Protein AF-A0A4Q3RL17-F1 (afdb_monomer_lite)

Radius of gyration: 12.18 Å; chains: 1; bounding box: 27×18×35 Å

Sequence (67 aa):
EHEGPQGKIKSAWKRVGKKVNYSVTIPANSTATVYFPLQQGQKAYQGKSSVEAILSLDAGTYQFEIR

pLDDT: mean 77.08, std 13.6, range [40.16, 89.44]

Foldseek 3Di:
DDQDPQGDWDWDWDDDDQKIKTKTAAAAPDKDKAAAPDDVPKFKDFVPRTDDRIDIDHGGITIIMID

Secondary structure (DSSP, 8-state):
-EEETTEEEEEEEEEETTEEEEEEEE-TT--EEEE----TT--EEETTEEE-SEEEE-SEEEEEEE-

Structure (mmCIF, N/CA/C/O backbone):
data_AF-A0A4Q3RL17-F1
#
_entry.id   AF-A0A4Q3RL17-F1
#
loop_
_atom_site.group_PDB
_atom_site.id
_atom_site.type_symbol
_atom_site.label_atom_id
_atom_site.label_alt_id
_atom_si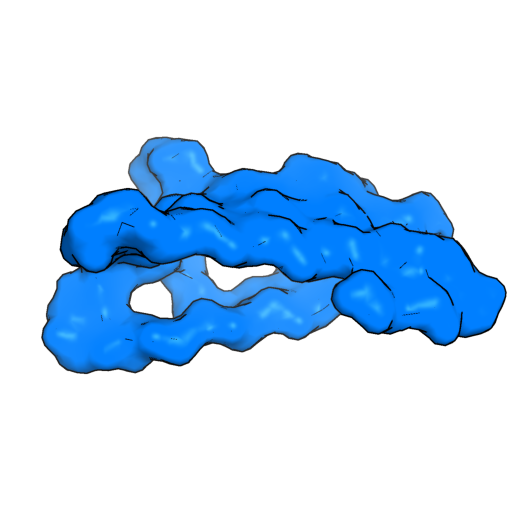te.label_comp_id
_atom_site.label_asym_id
_atom_site.label_entity_id
_atom_site.label_seq_id
_atom_site.pdbx_PDB_ins_code
_atom_site.Cartn_x
_atom_site.Cartn_y
_atom_site.Cartn_z
_atom_site.occupancy
_atom_site.B_iso_or_equiv
_atom_site.auth_seq_id
_atom_site.auth_comp_id
_atom_site.auth_asym_id
_atom_site.auth_atom_id
_atom_site.pdbx_PDB_model_num
ATOM 1 N N . GLU A 1 1 ? -8.324 -0.135 -12.598 1.00 43.59 1 GLU A N 1
ATOM 2 C CA . GLU A 1 1 ? -7.032 -0.315 -13.291 1.00 43.59 1 GLU A CA 1
ATOM 3 C C . GLU A 1 1 ? -6.698 1.009 -13.967 1.00 43.59 1 GLU A C 1
ATOM 5 O O . GLU A 1 1 ? -7.611 1.601 -14.533 1.00 43.59 1 GLU A O 1
ATOM 10 N N . HIS A 1 2 ? -5.480 1.532 -13.809 1.00 42.62 2 HIS A N 1
ATOM 11 C CA . HIS A 1 2 ? -5.065 2.786 -14.447 1.00 42.62 2 HIS A CA 1
ATOM 12 C C . HIS A 1 2 ? -3.740 2.548 -15.181 1.00 42.62 2 HIS A C 1
ATOM 14 O O . HIS A 1 2 ? -2.740 2.163 -14.568 1.00 42.62 2 HIS A O 1
ATOM 20 N N . GLU A 1 3 ? -3.762 2.703 -16.502 1.00 40.16 3 GLU A N 1
ATOM 21 C CA . GLU A 1 3 ? -2.598 2.575 -17.380 1.00 40.16 3 GLU A CA 1
ATOM 22 C C . GLU A 1 3 ? -1.985 3.961 -17.570 1.00 40.16 3 GLU A C 1
ATOM 24 O O . GLU A 1 3 ? -2.490 4.780 -18.333 1.00 40.16 3 GLU A O 1
ATOM 29 N N . GLY A 1 4 ? -0.921 4.242 -16.818 1.00 48.59 4 GLY A N 1
ATOM 30 C CA . GLY A 1 4 ? -0.099 5.426 -17.031 1.00 48.59 4 GLY A CA 1
ATOM 31 C C . GLY A 1 4 ? 1.055 5.132 -18.000 1.00 48.59 4 GLY A C 1
ATOM 32 O O . GLY A 1 4 ? 1.445 3.973 -18.159 1.00 48.59 4 GLY A O 1
ATOM 33 N N . PRO A 1 5 ? 1.670 6.168 -18.596 1.00 48.41 5 PRO A N 1
ATOM 34 C CA . PRO A 1 5 ? 2.764 6.041 -19.568 1.00 48.41 5 PRO A CA 1
ATOM 35 C C . PRO A 1 5 ? 4.041 5.349 -19.043 1.00 48.41 5 PRO A C 1
ATOM 37 O O . PRO A 1 5 ? 4.935 5.069 -19.833 1.00 48.41 5 PRO A O 1
ATOM 40 N N . GLN A 1 6 ? 4.141 5.053 -17.739 1.00 50.28 6 GLN A N 1
ATOM 41 C CA . GLN A 1 6 ? 5.293 4.381 -17.113 1.00 50.28 6 GLN A CA 1
ATOM 42 C C . GLN A 1 6 ? 4.981 2.992 -16.516 1.00 50.28 6 GLN A C 1
ATOM 44 O O . GLN A 1 6 ? 5.831 2.390 -15.866 1.00 50.28 6 GLN A O 1
ATOM 49 N N . GLY A 1 7 ? 3.783 2.443 -16.758 1.00 48.62 7 GLY A N 1
ATOM 50 C CA . GLY A 1 7 ? 3.398 1.091 -16.334 1.00 48.62 7 GLY A CA 1
ATOM 51 C C . GLY A 1 7 ? 2.008 1.010 -15.695 1.00 48.62 7 GLY A C 1
ATOM 52 O O . GLY A 1 7 ? 1.367 2.020 -15.400 1.00 48.62 7 GLY A O 1
ATOM 53 N N . LYS A 1 8 ? 1.516 -0.220 -15.485 1.00 49.66 8 LYS A N 1
ATOM 54 C CA . LYS A 1 8 ? 0.206 -0.479 -14.863 1.00 49.66 8 LYS A CA 1
ATOM 55 C C . LYS A 1 8 ? 0.268 -0.257 -13.356 1.00 49.66 8 LYS A C 1
ATOM 57 O O . LYS A 1 8 ? 0.836 -1.079 -12.640 1.00 49.66 8 LYS A O 1
ATOM 62 N N . ILE A 1 9 ? -0.402 0.784 -12.865 1.00 54.62 9 ILE A N 1
ATOM 63 C CA . ILE A 1 9 ? -0.683 0.920 -11.434 1.00 54.62 9 ILE A CA 1
ATOM 64 C C . ILE A 1 9 ? -1.923 0.071 -11.139 1.00 54.62 9 ILE A C 1
ATOM 66 O O . ILE A 1 9 ? -3.051 0.405 -11.519 1.00 54.62 9 ILE A O 1
ATOM 70 N N . LYS A 1 10 ? -1.714 -1.065 -10.470 1.00 60.53 10 LYS A N 1
ATOM 71 C CA . LYS A 1 10 ? -2.800 -1.916 -9.972 1.00 60.53 10 LYS A CA 1
ATOM 72 C C . LYS A 1 10 ? -3.031 -1.601 -8.500 1.00 60.53 10 LYS A C 1
ATOM 74 O O . LYS A 1 10 ? -2.322 -2.098 -7.632 1.00 60.53 10 LYS A O 1
ATOM 79 N N . SER A 1 11 ? -4.035 -0.773 -8.225 1.00 55.31 11 SER A N 1
ATOM 80 C CA . SER A 1 11 ? -4.632 -0.664 -6.897 1.00 55.31 11 SER A CA 1
ATOM 81 C C . SER A 1 11 ? -5.756 -1.695 -6.788 1.00 55.31 11 SER A C 1
ATOM 83 O O . SER A 1 11 ? -6.803 -1.574 -7.423 1.00 55.31 11 SER A O 1
ATOM 85 N N . ALA A 1 12 ? -5.524 -2.750 -6.010 1.00 64.81 12 ALA A N 1
ATOM 86 C CA . ALA A 1 12 ? -6.542 -3.739 -5.680 1.00 64.81 12 ALA A CA 1
ATOM 87 C C . ALA A 1 12 ? -6.820 -3.641 -4.184 1.00 64.81 12 ALA A C 1
ATOM 89 O O . ALA A 1 12 ? -5.959 -3.956 -3.366 1.00 64.81 12 ALA A O 1
ATOM 90 N N . TRP A 1 13 ? -8.012 -3.181 -3.818 1.00 70.25 13 TRP A N 1
ATOM 91 C CA . TRP A 1 13 ? -8.443 -3.157 -2.428 1.00 70.25 13 TRP A CA 1
ATOM 92 C C . TRP A 1 13 ? -9.629 -4.090 -2.238 1.00 70.25 13 TRP A C 1
ATOM 94 O O . TRP A 1 13 ? -10.539 -4.151 -3.065 1.00 70.25 13 TRP A O 1
ATOM 104 N N . LYS A 1 14 ? -9.603 -4.852 -1.147 1.00 69.25 14 LYS A N 1
ATOM 105 C CA . LYS A 1 14 ? -10.679 -5.757 -0.757 1.00 69.25 14 LYS A CA 1
ATOM 106 C C . LYS A 1 14 ? -11.072 -5.448 0.675 1.00 69.25 14 LYS A C 1
ATOM 108 O O . LYS A 1 14 ? -10.259 -5.544 1.593 1.00 69.25 14 LYS A O 1
ATOM 113 N N . ARG A 1 15 ? -12.339 -5.096 0.873 1.00 66.81 15 ARG A N 1
ATOM 114 C CA . ARG A 1 15 ? -12.916 -4.955 2.209 1.00 66.81 15 ARG A CA 1
ATOM 115 C C . ARG A 1 15 ? -13.331 -6.328 2.730 1.00 66.81 15 ARG A C 1
ATOM 117 O O . ARG A 1 15 ? -14.106 -7.028 2.086 1.00 66.81 15 ARG A O 1
ATOM 124 N N . VAL A 1 16 ? -12.826 -6.699 3.899 1.00 71.44 16 VAL A N 1
ATOM 125 C CA . VAL A 1 16 ? -13.158 -7.935 4.611 1.00 71.44 16 VAL A CA 1
ATOM 126 C C . VAL A 1 16 ? -13.738 -7.545 5.973 1.00 71.44 16 VAL A C 1
ATOM 128 O O . VAL A 1 16 ? -13.026 -7.334 6.954 1.00 71.44 16 VAL A O 1
ATOM 131 N N . GLY A 1 17 ? -15.063 -7.377 6.024 1.00 74.69 17 GLY A N 1
ATOM 132 C CA . GLY A 1 17 ? -15.781 -6.938 7.224 1.00 74.69 17 GLY A CA 1
ATOM 133 C C . GLY A 1 17 ? -15.394 -5.519 7.664 1.00 74.69 17 GLY A C 1
ATOM 134 O O . GLY A 1 17 ? -15.681 -4.540 6.966 1.00 74.69 17 GLY A O 1
ATOM 135 N N . LYS A 1 18 ? -14.753 -5.411 8.838 1.00 74.69 18 LYS A N 1
ATOM 136 C CA . LYS A 1 18 ? -14.221 -4.148 9.389 1.00 74.69 18 LYS A CA 1
ATOM 137 C C . LYS A 1 18 ? -12.810 -3.811 8.895 1.00 74.69 18 LYS A C 1
ATOM 139 O O . LYS A 1 18 ? -12.350 -2.707 9.150 1.00 74.69 18 LYS A O 1
ATOM 144 N N . LYS A 1 19 ? -12.145 -4.737 8.199 1.00 78.56 19 LYS A N 1
ATOM 145 C CA . LYS A 1 19 ? -10.784 -4.554 7.693 1.00 78.56 19 LYS A CA 1
ATOM 146 C C . LYS A 1 19 ? -10.784 -4.242 6.205 1.00 78.56 19 LYS A C 1
ATOM 148 O O . LYS A 1 19 ? -11.643 -4.732 5.470 1.00 78.56 19 LYS A O 1
ATOM 153 N N . VAL A 1 20 ? -9.810 -3.465 5.745 1.00 81.56 20 VAL A N 1
ATOM 154 C CA . VAL A 1 20 ? -9.592 -3.234 4.311 1.00 81.56 20 VAL A CA 1
ATOM 155 C C . VAL A 1 20 ? -8.158 -3.586 3.957 1.00 81.56 20 VAL A C 1
ATOM 157 O O . VAL A 1 20 ? -7.233 -2.933 4.427 1.00 81.56 20 VAL A O 1
ATOM 160 N N . ASN A 1 21 ? -7.976 -4.604 3.121 1.00 81.88 21 ASN A N 1
ATOM 161 C CA . ASN A 1 21 ? -6.668 -4.974 2.597 1.00 81.88 21 ASN A CA 1
ATOM 162 C C . ASN A 1 21 ? -6.441 -4.235 1.279 1.00 81.88 21 ASN A C 1
ATOM 164 O O . ASN A 1 21 ? -7.190 -4.427 0.321 1.00 81.88 21 ASN A O 1
ATOM 168 N N . TYR A 1 22 ? -5.411 -3.402 1.240 1.00 82.00 22 TYR A N 1
ATOM 169 C CA . TYR A 1 22 ? -4.941 -2.696 0.056 1.00 82.00 22 TYR A CA 1
ATOM 170 C C . TYR A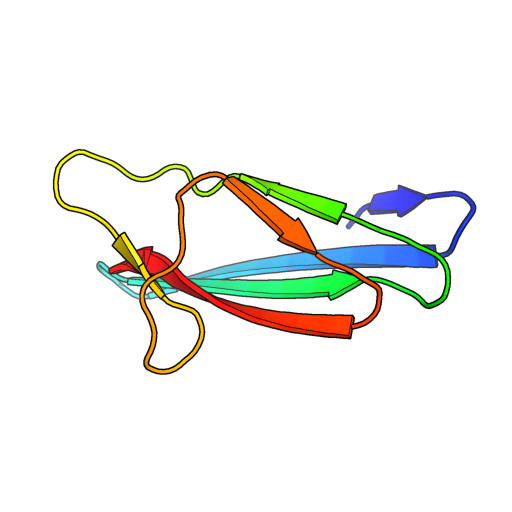 1 22 ? -3.672 -3.369 -0.450 1.00 82.00 22 TYR A C 1
ATOM 172 O O . TYR A 1 22 ? -2.696 -3.486 0.284 1.00 82.00 22 TYR A O 1
ATOM 180 N N . SER A 1 23 ? -3.671 -3.775 -1.713 1.00 82.12 23 SER A N 1
ATOM 181 C CA . SER A 1 23 ? -2.477 -4.219 -2.420 1.00 82.12 23 SER A CA 1
ATOM 182 C C . SER A 1 23 ? -2.146 -3.182 -3.486 1.00 82.12 23 SER A C 1
ATOM 184 O O . SER A 1 23 ? -2.983 -2.869 -4.339 1.00 82.12 23 SER A O 1
ATOM 186 N N . VAL A 1 24 ? -0.938 -2.632 -3.408 1.00 83.19 24 VAL A N 1
ATOM 187 C CA . VAL A 1 24 ? -0.443 -1.589 -4.308 1.00 83.19 24 VAL A CA 1
ATOM 188 C C . VAL A 1 24 ? 0.837 -2.095 -4.955 1.00 83.19 24 VAL A C 1
ATOM 190 O O . VAL A 1 24 ? 1.783 -2.451 -4.259 1.00 83.19 24 VAL A O 1
ATOM 193 N N . THR A 1 25 ? 0.870 -2.124 -6.282 1.00 82.56 25 THR A N 1
ATOM 194 C CA . THR A 1 25 ? 2.083 -2.440 -7.046 1.00 82.56 25 THR A CA 1
ATOM 195 C C . THR A 1 25 ? 2.477 -1.222 -7.865 1.00 82.56 25 THR A C 1
ATOM 197 O O . THR A 1 25 ? 1.688 -0.742 -8.683 1.00 82.56 25 THR A O 1
ATOM 200 N N . ILE A 1 26 ? 3.690 -0.732 -7.624 1.00 83.19 26 ILE A N 1
ATOM 201 C CA . ILE A 1 26 ? 4.278 0.442 -8.264 1.00 83.19 26 ILE A CA 1
ATOM 202 C C . ILE A 1 26 ? 5.392 -0.059 -9.194 1.00 83.19 26 ILE A C 1
ATOM 204 O O . ILE A 1 26 ? 6.278 -0.782 -8.730 1.00 83.19 26 ILE A O 1
ATOM 208 N N . PRO A 1 27 ? 5.342 0.254 -10.501 1.00 79.94 27 PRO A N 1
ATOM 209 C CA . PRO A 1 27 ? 6.351 -0.199 -11.454 1.00 79.94 27 PRO A CA 1
ATOM 210 C C . PRO A 1 27 ? 7.724 0.439 -11.186 1.00 79.94 27 PRO A C 1
ATOM 212 O O . PRO A 1 27 ? 7.832 1.483 -10.543 1.00 79.94 27 PRO A O 1
ATOM 215 N N . ALA A 1 28 ? 8.782 -0.192 -11.706 1.00 73.31 28 ALA A N 1
ATOM 216 C CA . ALA A 1 28 ? 10.145 0.333 -11.636 1.00 73.31 28 ALA A CA 1
ATOM 217 C C . ALA A 1 28 ? 10.225 1.755 -12.227 1.00 73.31 28 ALA A C 1
ATOM 219 O O . ALA A 1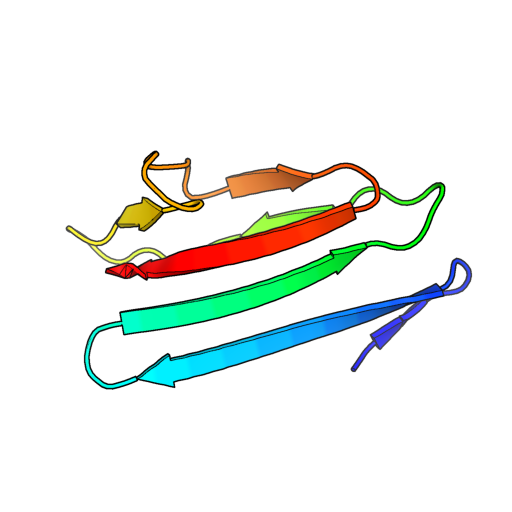 28 ? 9.622 2.027 -13.262 1.00 73.31 28 ALA A O 1
ATOM 220 N N . ASN A 1 29 ? 10.987 2.642 -11.577 1.00 80.94 29 ASN A N 1
ATOM 221 C CA . ASN A 1 29 ? 11.115 4.077 -11.894 1.00 80.94 29 ASN A CA 1
ATOM 222 C C . ASN A 1 29 ? 9.864 4.939 -11.654 1.00 80.94 29 ASN A C 1
ATOM 224 O O . ASN A 1 29 ? 9.814 6.075 -12.116 1.00 80.94 29 ASN A O 1
ATOM 228 N N . SER A 1 30 ? 8.869 4.445 -10.918 1.00 79.19 30 SER A N 1
ATOM 229 C CA . SER A 1 30 ? 7.715 5.242 -10.498 1.00 79.19 30 SER A CA 1
ATOM 230 C C . SER A 1 30 ? 7.652 5.385 -8.983 1.00 79.19 30 SER A C 1
ATOM 232 O O . SER A 1 30 ? 8.103 4.521 -8.234 1.00 79.19 30 SER A O 1
ATOM 234 N N . THR A 1 31 ? 7.053 6.484 -8.539 1.00 83.31 31 THR A N 1
ATOM 235 C CA . THR A 1 31 ? 6.655 6.711 -7.150 1.00 83.31 31 THR A CA 1
ATOM 236 C C . THR A 1 31 ? 5.142 6.879 -7.097 1.00 83.31 31 THR A C 1
ATOM 238 O O . THR A 1 31 ? 4.522 7.340 -8.059 1.00 83.31 31 THR A O 1
ATOM 241 N N . ALA A 1 32 ? 4.522 6.486 -5.988 1.00 82.94 32 ALA A N 1
ATOM 242 C CA . ALA A 1 32 ? 3.095 6.697 -5.779 1.00 82.94 32 ALA A CA 1
ATOM 243 C C . ALA A 1 32 ? 2.822 7.192 -4.365 1.00 82.94 32 ALA A C 1
ATOM 245 O O . ALA A 1 32 ? 3.377 6.684 -3.394 1.00 82.94 32 ALA A O 1
ATOM 246 N N . THR A 1 33 ? 1.918 8.155 -4.244 1.00 85.00 33 THR A N 1
ATOM 247 C CA . THR A 1 33 ? 1.401 8.583 -2.946 1.00 85.00 33 THR A CA 1
ATOM 248 C C . THR A 1 33 ? 0.090 7.859 -2.679 1.00 85.00 33 THR A C 1
ATOM 250 O O . THR A 1 33 ? -0.867 7.970 -3.448 1.00 85.00 33 THR A O 1
ATOM 253 N N . VAL A 1 34 ? 0.051 7.090 -1.595 1.00 83.69 34 VAL A N 1
ATOM 254 C CA . VAL A 1 34 ? -1.140 6.371 -1.149 1.00 83.69 34 VAL A CA 1
ATOM 255 C C . VAL A 1 34 ? -1.837 7.188 -0.073 1.00 83.69 34 VAL A C 1
ATOM 257 O O . VAL A 1 34 ? -1.221 7.597 0.909 1.00 83.69 34 VAL A O 1
ATOM 260 N N . TYR A 1 35 ? -3.138 7.393 -0.264 1.00 84.12 35 TYR A N 1
ATOM 261 C CA . TYR A 1 35 ? -4.019 8.069 0.680 1.00 84.12 35 TYR A CA 1
ATOM 262 C C . TYR A 1 35 ? -4.992 7.043 1.261 1.00 84.12 35 TYR A C 1
ATOM 264 O O . TYR A 1 35 ? -5.838 6.499 0.547 1.00 84.12 35 TYR A O 1
ATOM 272 N N . PHE A 1 36 ? -4.875 6.769 2.556 1.00 83.75 36 PHE A N 1
ATOM 273 C CA . PHE A 1 36 ? -5.799 5.917 3.290 1.00 83.75 36 PHE A CA 1
ATOM 274 C C . PHE A 1 36 ? -6.942 6.774 3.847 1.00 83.75 36 PHE A C 1
ATOM 276 O O . PHE A 1 36 ? -6.689 7.671 4.656 1.00 83.75 36 PHE A O 1
ATOM 283 N N . PRO A 1 37 ? -8.206 6.508 3.472 1.00 79.38 37 PRO A N 1
ATOM 284 C CA . PRO A 1 37 ? -9.360 7.199 4.041 1.00 79.38 37 PRO A CA 1
ATOM 285 C C . PRO A 1 37 ? -9.648 6.679 5.462 1.00 79.38 37 PRO A C 1
ATOM 287 O O . PRO A 1 37 ? -10.617 5.956 5.691 1.00 79.38 37 PRO A O 1
ATOM 290 N N . LEU A 1 38 ? -8.772 7.008 6.417 1.00 82.19 38 LEU A N 1
ATOM 291 C CA . LEU A 1 38 ? -8.909 6.619 7.821 1.00 82.19 38 LEU A CA 1
ATOM 292 C C . LEU A 1 38 ? -10.030 7.426 8.485 1.00 82.19 38 LEU A C 1
ATOM 294 O O . LEU A 1 38 ? -10.004 8.655 8.494 1.00 82.19 38 LEU A O 1
ATOM 298 N N . GLN A 1 39 ? -11.011 6.736 9.067 1.00 80.62 39 GLN A N 1
ATOM 299 C CA . GLN A 1 39 ? -12.007 7.370 9.938 1.00 80.62 39 GLN A CA 1
ATOM 300 C C . GLN A 1 39 ? -11.493 7.452 11.382 1.00 80.62 39 GLN A C 1
ATOM 302 O O . GLN A 1 39 ? -10.498 6.822 11.737 1.00 80.62 39 GLN A O 1
ATOM 307 N N . GLN A 1 40 ? -12.174 8.217 12.238 1.00 77.56 40 GLN A N 1
ATOM 308 C CA . GLN A 1 40 ? -11.772 8.424 13.632 1.00 77.56 40 GLN A CA 1
ATOM 309 C C . GLN A 1 40 ? -11.606 7.076 14.369 1.00 77.56 40 GLN A C 1
ATOM 311 O O . GLN A 1 40 ? -12.561 6.318 14.520 1.00 77.56 40 GLN A O 1
ATOM 316 N N . GLY A 1 41 ? -10.370 6.763 14.777 1.00 79.81 41 GLY A N 1
ATOM 317 C CA . GLY A 1 41 ? -10.000 5.503 15.438 1.00 79.81 41 GLY A CA 1
ATOM 318 C C . GLY A 1 41 ? -9.451 4.399 14.524 1.00 79.81 41 GLY A C 1
ATOM 319 O O . GLY A 1 41 ? -8.907 3.427 15.043 1.00 79.81 41 GLY A O 1
ATOM 320 N N . GLN A 1 42 ? -9.527 4.548 13.198 1.00 83.75 42 GLN A N 1
ATOM 321 C CA . GLN A 1 42 ? -8.915 3.611 12.250 1.00 83.75 42 GLN A CA 1
ATOM 322 C C . GLN A 1 42 ? -7.434 3.925 12.055 1.00 83.75 42 GLN A C 1
ATOM 324 O O . GLN A 1 42 ? -7.026 5.089 12.023 1.00 83.75 42 GLN A O 1
ATOM 329 N N . LYS A 1 43 ? -6.625 2.880 11.886 1.00 87.31 43 LYS A N 1
ATOM 330 C CA . LYS A 1 43 ? -5.203 3.013 11.551 1.00 87.31 43 LYS A CA 1
ATOM 331 C C . LYS A 1 43 ? -4.857 2.126 10.364 1.00 87.31 43 LYS A C 1
ATOM 333 O O . LYS A 1 43 ? -5.325 0.992 10.262 1.00 87.31 43 LYS A O 1
ATOM 338 N N . ALA A 1 44 ? -4.018 2.649 9.476 1.00 88.25 44 ALA A N 1
ATOM 339 C CA . ALA A 1 44 ? -3.391 1.856 8.433 1.00 88.25 44 ALA A CA 1
ATOM 340 C C . ALA A 1 44 ? -2.182 1.117 9.014 1.00 88.25 44 ALA A C 1
ATOM 342 O O . ALA A 1 44 ? -1.429 1.655 9.829 1.00 88.25 44 ALA A O 1
ATOM 343 N N . TYR A 1 45 ? -1.993 -0.121 8.584 1.00 88.44 45 TYR A N 1
ATOM 344 C CA . TYR A 1 45 ? -0.878 -0.968 8.973 1.00 88.44 45 TYR A CA 1
ATOM 345 C C . TYR A 1 45 ? -0.193 -1.510 7.732 1.00 88.44 45 TYR A C 1
ATOM 347 O O . TYR A 1 45 ? -0.852 -2.026 6.835 1.00 88.44 45 TYR A O 1
ATOM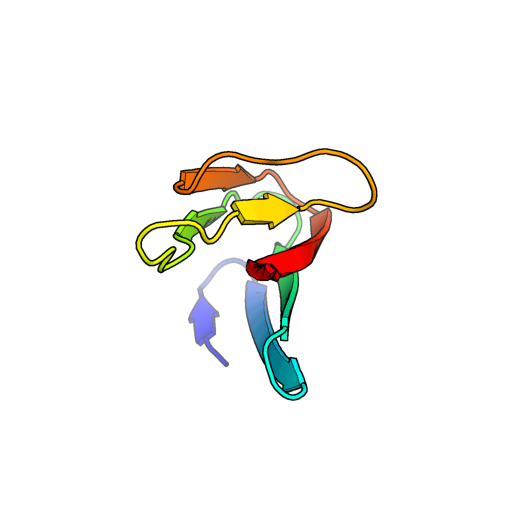 355 N N . GLN A 1 46 ? 1.132 -1.442 7.707 1.00 88.12 46 GLN A N 1
ATOM 356 C CA . GLN A 1 46 ? 1.957 -2.159 6.746 1.00 88.12 46 GLN A CA 1
ATOM 357 C C . GLN A 1 46 ? 2.599 -3.337 7.484 1.00 88.12 46 GLN A C 1
ATOM 359 O O . GLN A 1 46 ? 3.554 -3.181 8.252 1.00 88.12 46 GLN A O 1
ATOM 364 N N . GLY A 1 47 ? 2.017 -4.526 7.326 1.00 83.94 47 GLY A N 1
ATOM 365 C CA . GLY A 1 47 ? 2.406 -5.705 8.101 1.00 83.94 47 GLY A CA 1
ATOM 366 C C . GLY A 1 47 ? 2.119 -5.537 9.600 1.00 83.94 47 GLY A C 1
ATOM 367 O O . GLY A 1 47 ? 0.963 -5.542 10.017 1.00 83.94 47 GLY A O 1
ATOM 368 N N . LYS A 1 48 ? 3.169 -5.417 10.425 1.00 82.81 48 LYS A N 1
ATOM 369 C CA . LYS A 1 48 ? 3.060 -5.241 11.891 1.00 82.81 48 LYS A CA 1
ATOM 370 C C . LYS A 1 48 ? 3.167 -3.784 12.356 1.00 82.81 48 LYS A C 1
ATOM 372 O O . LYS A 1 48 ? 2.839 -3.507 13.507 1.00 82.81 48 LYS A O 1
ATOM 377 N N . SER A 1 49 ? 3.591 -2.870 11.486 1.00 86.06 49 SER A N 1
ATOM 378 C CA . SER A 1 49 ? 3.815 -1.463 11.834 1.00 86.06 49 SER A CA 1
ATOM 379 C C . SER A 1 49 ? 2.631 -0.605 11.404 1.00 86.06 49 SER A C 1
ATOM 381 O O . SER A 1 49 ? 2.120 -0.773 10.297 1.00 86.06 49 SER A O 1
ATOM 383 N N . SER A 1 50 ? 2.185 0.316 12.261 1.00 88.19 50 SER A N 1
ATOM 384 C CA . SER A 1 50 ? 1.206 1.333 11.861 1.00 88.19 50 SER A CA 1
ATOM 385 C C . SER A 1 50 ? 1.875 2.379 10.978 1.00 88.19 50 SER A C 1
ATOM 387 O O . SER A 1 50 ? 2.958 2.852 11.322 1.00 88.19 50 SER A O 1
ATOM 389 N N . VAL A 1 51 ? 1.219 2.749 9.885 1.00 89.44 51 VAL A N 1
ATOM 390 C CA . VAL 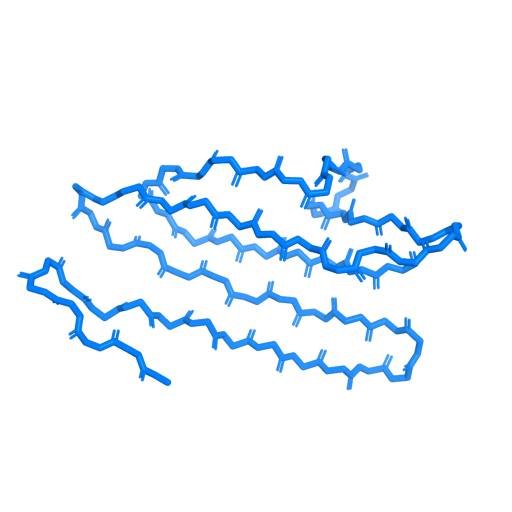A 1 51 ? 1.674 3.791 8.960 1.00 89.44 51 VAL A CA 1
ATOM 391 C C . VAL A 1 51 ? 0.748 5.000 9.018 1.00 89.44 51 VAL A C 1
ATOM 393 O O . VAL A 1 51 ? -0.377 4.923 9.521 1.00 89.44 51 VAL A O 1
ATOM 396 N N . GLU A 1 52 ? 1.243 6.126 8.520 1.00 87.44 52 GLU A N 1
ATOM 397 C CA . GLU A 1 52 ? 0.465 7.355 8.411 1.00 87.44 52 GLU A CA 1
ATOM 398 C C . GLU A 1 52 ? -0.673 7.219 7.391 1.00 87.44 52 GLU A C 1
ATOM 400 O O . GLU A 1 52 ? -0.688 6.323 6.544 1.00 87.44 52 GLU A O 1
ATOM 405 N N . ALA A 1 53 ? -1.646 8.128 7.471 1.00 86.06 53 ALA A N 1
ATOM 406 C CA . ALA A 1 53 ? -2.774 8.163 6.541 1.00 86.06 53 ALA A CA 1
ATOM 407 C C . ALA A 1 53 ? -2.339 8.472 5.099 1.00 86.06 53 ALA A C 1
ATOM 409 O O . ALA A 1 53 ? -3.033 8.098 4.157 1.00 86.06 53 ALA A O 1
ATOM 410 N N . ILE A 1 54 ? -1.213 9.164 4.928 1.00 87.75 54 ILE A N 1
ATOM 411 C CA . ILE A 1 54 ? -0.658 9.551 3.633 1.00 87.75 54 ILE A CA 1
ATOM 412 C C . ILE A 1 54 ? 0.787 9.072 3.608 1.00 87.75 54 ILE A C 1
ATOM 414 O O . ILE A 1 54 ? 1.562 9.432 4.488 1.00 87.75 54 ILE A O 1
ATOM 418 N N . LEU A 1 55 ? 1.141 8.259 2.617 1.00 86.56 55 LEU A N 1
ATOM 419 C CA . LEU A 1 55 ? 2.477 7.684 2.503 1.00 86.56 55 LEU A CA 1
ATOM 420 C C . LEU A 1 55 ? 2.965 7.757 1.058 1.00 86.56 55 LEU A C 1
ATOM 422 O O . LEU A 1 55 ? 2.255 7.353 0.138 1.00 86.56 55 LEU A O 1
ATOM 426 N N . SER A 1 56 ? 4.188 8.244 0.868 1.00 88.25 56 SER A N 1
ATOM 427 C CA . SER A 1 56 ? 4.884 8.173 -0.418 1.00 88.25 56 SER A CA 1
ATOM 428 C C . SER A 1 56 ? 5.671 6.874 -0.499 1.00 88.25 56 SER A C 1
ATOM 430 O O . SER A 1 56 ? 6.468 6.570 0.385 1.00 88.25 56 SER A O 1
ATOM 432 N N . LEU A 1 57 ? 5.430 6.118 -1.561 1.00 86.69 57 LEU A N 1
ATOM 433 C CA . LEU A 1 57 ? 6.026 4.819 -1.821 1.00 86.69 57 LEU A CA 1
ATOM 434 C C . LEU A 1 57 ? 6.873 4.878 -3.087 1.00 86.69 57 LEU A C 1
ATOM 436 O O . LEU A 1 57 ? 6.486 5.487 -4.091 1.00 86.69 57 LEU A O 1
ATOM 440 N N . ASP A 1 58 ? 8.024 4.228 -3.022 1.00 89.19 58 ASP A N 1
ATOM 441 C CA . ASP A 1 58 ? 8.902 3.956 -4.148 1.00 89.19 58 ASP A CA 1
ATOM 442 C C . ASP A 1 58 ? 8.436 2.731 -4.956 1.00 89.19 58 ASP A C 1
ATOM 444 O O . ASP A 1 58 ? 7.360 2.172 -4.733 1.00 89.19 58 ASP A O 1
ATOM 448 N N . ALA A 1 59 ? 9.210 2.352 -5.970 1.00 86.44 59 ALA A N 1
ATOM 449 C CA . ALA A 1 59 ? 8.880 1.228 -6.829 1.00 86.44 59 ALA A CA 1
ATOM 450 C C . ALA A 1 59 ? 8.927 -0.091 -6.046 1.00 86.44 59 ALA A C 1
ATOM 452 O O . ALA A 1 59 ? 9.976 -0.520 -5.571 1.00 86.44 59 ALA A O 1
ATOM 453 N N . GLY A 1 60 ? 7.792 -0.780 -5.968 1.00 86.19 60 GLY A N 1
ATOM 454 C CA . GLY A 1 60 ? 7.678 -1.990 -5.173 1.00 86.19 60 GLY A CA 1
ATOM 455 C C . GLY A 1 60 ? 6.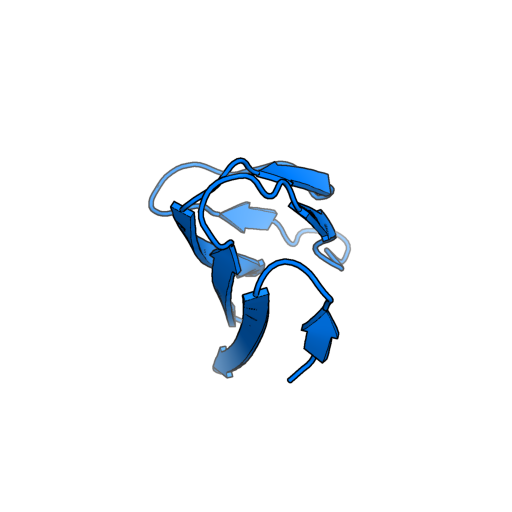255 -2.520 -5.090 1.00 86.19 60 GLY A C 1
ATOM 456 O O . GLY A 1 60 ? 5.307 -1.955 -5.637 1.00 86.19 60 GLY A O 1
ATOM 457 N N . THR A 1 61 ? 6.105 -3.647 -4.400 1.00 85.88 61 THR A N 1
ATOM 458 C CA . THR A 1 61 ? 4.792 -4.195 -4.049 1.00 85.88 61 THR A CA 1
ATOM 459 C C . THR A 1 61 ? 4.567 -4.021 -2.560 1.00 85.88 61 THR A C 1
ATOM 461 O O . THR A 1 61 ? 5.347 -4.511 -1.748 1.00 85.88 61 THR A O 1
ATOM 464 N N . TYR A 1 62 ? 3.471 -3.358 -2.217 1.00 87.69 62 TYR A N 1
ATOM 465 C CA . TYR A 1 62 ? 3.110 -3.021 -0.852 1.00 87.69 62 TYR A CA 1
ATOM 466 C C . TYR A 1 62 ? 1.740 -3.589 -0.513 1.00 87.69 62 TYR A C 1
ATOM 468 O O . TYR A 1 62 ? 0.826 -3.642 -1.344 1.00 87.69 62 TYR A O 1
ATOM 476 N N . GLN A 1 63 ? 1.606 -4.009 0.739 1.00 87.62 63 GLN A N 1
ATOM 477 C CA . GLN A 1 63 ? 0.364 -4.507 1.302 1.00 87.62 63 GLN A CA 1
ATOM 478 C C . GLN A 1 63 ? 0.048 -3.730 2.570 1.00 87.62 63 GLN A C 1
ATOM 480 O O . GLN A 1 63 ? 0.853 -3.686 3.503 1.00 87.62 63 GLN A O 1
ATOM 485 N N . PHE A 1 64 ? -1.146 -3.156 2.601 1.00 88.69 64 PHE A N 1
ATOM 486 C CA . PHE A 1 64 ? -1.657 -2.414 3.738 1.00 88.69 64 PHE A CA 1
ATOM 487 C C . PHE A 1 64 ? -2.949 -3.035 4.245 1.00 88.69 64 PHE A C 1
ATOM 489 O O . PHE A 1 64 ? -3.753 -3.564 3.477 1.00 88.69 64 PHE A O 1
ATOM 496 N N . GLU A 1 65 ? -3.162 -2.944 5.547 1.00 87.88 65 GLU A N 1
ATOM 497 C CA . GLU A 1 65 ? -4.394 -3.330 6.218 1.00 87.88 65 GLU A CA 1
ATOM 498 C C . GLU A 1 65 ? -4.911 -2.136 7.021 1.00 87.88 65 GLU A C 1
ATOM 500 O O . GLU A 1 65 ? -4.226 -1.629 7.906 1.00 87.88 65 GLU A O 1
ATOM 505 N N . ILE A 1 66 ? -6.125 -1.685 6.721 1.00 86.50 66 ILE A N 1
ATOM 506 C CA . ILE A 1 66 ? -6.851 -0.736 7.567 1.00 86.50 66 ILE A CA 1
ATOM 507 C C . ILE A 1 66 ? -7.656 -1.543 8.580 1.00 86.50 66 ILE A C 1
ATOM 509 O O . ILE A 1 66 ? -8.398 -2.446 8.179 1.00 86.50 66 ILE A O 1
ATOM 513 N N . ARG A 1 67 ? -7.520 -1.218 9.868 1.00 83.75 67 ARG A N 1
ATOM 514 C CA . ARG A 1 67 ? -8.290 -1.812 10.969 1.00 83.75 67 ARG A CA 1
ATOM 515 C C . ARG A 1 67 ? -8.695 -0.770 12.007 1.00 83.75 67 ARG A C 1
ATOM 517 O O . ARG A 1 67 ? -8.026 0.289 12.077 1.00 83.75 67 ARG A O 1
#